Protein AF-A0A7X6P175-F1 (afdb_monomer_lite)

Radius of gyration: 19.44 Å; chains: 1; bounding box: 42×43×55 Å

Structure (mmCIF, N/CA/C/O backbone):
data_AF-A0A7X6P175-F1
#
_entry.id   AF-A0A7X6P175-F1
#
loop_
_atom_site.group_PDB
_atom_site.id
_atom_site.type_symbol
_atom_site.label_atom_id
_atom_site.label_alt_id
_atom_site.label_comp_id
_atom_site.label_asym_id
_atom_site.label_entity_id
_atom_site.label_seq_id
_atom_site.pdbx_PDB_ins_code
_atom_site.Cartn_x
_atom_site.Cartn_y
_atom_site.Cartn_z
_atom_site.occupancy
_atom_site.B_iso_or_equiv
_atom_site.auth_seq_id
_atom_site.auth_comp_id
_atom_site.auth_asym_id
_atom_site.auth_atom_id
_atom_site.pdbx_PDB_model_num
ATOM 1 N N . GLU A 1 1 ? 20.333 -18.228 -29.470 1.00 68.88 1 GLU A N 1
ATOM 2 C CA . GLU A 1 1 ? 19.917 -19.571 -28.992 1.00 68.88 1 GLU A CA 1
ATOM 3 C C . GLU A 1 1 ? 20.493 -19.926 -27.612 1.00 68.88 1 GLU A C 1
ATOM 5 O O . GLU A 1 1 ? 19.728 -20.277 -26.720 1.00 68.88 1 GLU A O 1
ATOM 10 N N . VAL A 1 2 ? 21.803 -19.744 -27.390 1.00 84.44 2 VAL A N 1
ATOM 11 C CA . VAL A 1 2 ? 22.490 -20.003 -26.101 1.00 84.44 2 VAL A CA 1
ATOM 12 C C . VAL A 1 2 ? 21.910 -19.204 -24.922 1.00 84.44 2 VAL A C 1
ATOM 14 O O . VAL A 1 2 ? 21.692 -19.757 -23.846 1.00 84.44 2 VAL A O 1
ATOM 17 N N . GLU A 1 3 ? 21.591 -17.925 -25.129 1.00 84.44 3 GLU A N 1
ATOM 18 C CA . GLU A 1 3 ? 21.025 -17.044 -24.097 1.00 84.44 3 GLU A CA 1
ATOM 19 C C . GLU A 1 3 ? 19.643 -17.510 -23.607 1.00 84.44 3 GLU A C 1
ATOM 21 O O . GLU A 1 3 ? 19.400 -17.614 -22.406 1.00 84.44 3 GLU A O 1
ATOM 26 N N . LEU A 1 4 ? 18.756 -17.910 -24.525 1.00 82.00 4 LEU A N 1
ATOM 27 C CA . LEU A 1 4 ? 17.439 -18.454 -24.176 1.00 82.00 4 LEU A CA 1
ATOM 28 C C . LEU A 1 4 ? 17.555 -19.777 -23.407 1.00 82.00 4 LEU A C 1
ATOM 30 O O . LEU A 1 4 ? 16.789 -20.023 -22.472 1.00 82.00 4 LEU A O 1
ATOM 34 N N . ALA A 1 5 ? 18.517 -20.631 -23.769 1.00 84.00 5 ALA A N 1
ATOM 35 C CA . ALA A 1 5 ? 18.789 -21.870 -23.044 1.00 84.00 5 ALA A CA 1
ATOM 36 C C . ALA A 1 5 ? 19.302 -21.596 -21.619 1.00 84.00 5 ALA A C 1
ATOM 38 O O . ALA A 1 5 ? 18.859 -22.248 -20.667 1.00 84.00 5 ALA A O 1
ATOM 39 N N . TYR A 1 6 ? 20.173 -20.595 -21.461 1.00 85.06 6 TYR A N 1
ATOM 40 C CA . TYR A 1 6 ? 20.663 -20.139 -20.163 1.00 85.06 6 TYR A CA 1
ATOM 41 C C . TYR A 1 6 ? 19.529 -19.600 -19.282 1.00 85.06 6 TYR A C 1
ATOM 43 O O . TYR A 1 6 ? 19.360 -20.069 -18.155 1.00 85.06 6 TYR A O 1
ATOM 51 N N . LEU A 1 7 ? 18.685 -18.707 -19.810 1.00 84.25 7 LEU A N 1
ATOM 52 C CA . LEU A 1 7 ? 17.541 -18.149 -19.082 1.00 84.25 7 LEU A CA 1
ATOM 53 C C . LEU A 1 7 ? 16.559 -19.242 -18.637 1.00 84.25 7 LEU A C 1
ATOM 55 O O . LEU A 1 7 ? 16.134 -19.266 -17.482 1.00 84.25 7 LEU A O 1
ATOM 59 N N . ARG A 1 8 ? 16.256 -20.214 -19.508 1.00 83.69 8 ARG A N 1
ATOM 60 C CA . ARG A 1 8 ? 15.404 -21.369 -19.166 1.00 83.69 8 ARG A CA 1
ATOM 61 C C . ARG A 1 8 ? 16.019 -22.261 -18.087 1.00 83.69 8 ARG A C 1
ATOM 63 O O . ARG A 1 8 ? 15.285 -22.830 -17.279 1.00 83.69 8 ARG A O 1
ATOM 70 N N . LYS A 1 9 ? 17.343 -22.441 -18.086 1.00 87.81 9 LYS A N 1
ATOM 71 C CA . LYS A 1 9 ? 18.055 -23.222 -17.061 1.00 87.81 9 LYS A CA 1
ATOM 72 C C . LYS A 1 9 ? 18.056 -22.489 -15.721 1.00 87.81 9 LYS A C 1
ATOM 74 O O . LYS A 1 9 ? 17.715 -23.096 -14.711 1.00 87.81 9 LYS A O 1
ATOM 79 N N . ASN A 1 10 ? 18.381 -21.197 -15.723 1.00 88.62 10 ASN A N 1
ATOM 80 C CA . ASN A 1 10 ? 18.403 -20.388 -14.509 1.00 88.62 10 ASN A CA 1
ATOM 81 C C . ASN A 1 10 ? 17.007 -20.283 -13.882 1.00 88.62 10 ASN A C 1
ATOM 83 O O . ASN A 1 10 ? 16.863 -20.492 -12.683 1.00 88.62 10 ASN A O 1
ATOM 87 N N . ARG A 1 11 ? 15.969 -20.068 -14.702 1.00 85.94 11 ARG A N 1
ATOM 88 C CA . ARG A 1 11 ? 14.575 -20.035 -14.245 1.00 85.94 11 ARG A CA 1
ATOM 89 C C . ARG A 1 11 ? 14.157 -21.343 -13.575 1.00 85.94 11 ARG A C 1
ATOM 91 O O . ARG A 1 11 ? 13.591 -21.301 -12.493 1.00 85.94 11 ARG A O 1
ATOM 98 N N . ARG A 1 12 ? 14.470 -22.493 -14.186 1.00 87.19 12 ARG A N 1
ATOM 99 C CA . ARG A 1 12 ? 14.175 -23.809 -13.592 1.00 87.19 12 ARG A CA 1
ATOM 100 C C . ARG A 1 12 ? 14.864 -24.001 -12.246 1.00 87.19 12 ARG A C 1
ATOM 102 O O . ARG A 1 12 ? 14.220 -24.465 -11.322 1.00 87.19 12 ARG A O 1
ATOM 109 N N . ARG A 1 13 ? 16.137 -23.609 -12.131 1.00 91.69 13 ARG A N 1
ATOM 110 C CA . ARG A 1 13 ? 16.862 -23.677 -10.856 1.00 91.69 13 ARG A CA 1
ATOM 111 C C . ARG A 1 13 ? 16.181 -22.828 -9.780 1.00 91.69 13 ARG A C 1
ATOM 113 O O . ARG A 1 13 ? 15.879 -23.352 -8.724 1.00 91.69 13 ARG A O 1
ATOM 120 N N . ILE A 1 14 ? 15.878 -21.564 -10.082 1.00 89.25 14 ILE A N 1
ATOM 121 C CA . ILE A 1 14 ? 15.201 -20.659 -9.138 1.00 89.25 14 ILE A CA 1
ATOM 122 C C . ILE A 1 14 ? 13.852 -21.240 -8.695 1.00 89.25 14 ILE A C 1
ATOM 124 O O . ILE A 1 14 ? 13.520 -21.173 -7.520 1.00 89.25 14 ILE A O 1
ATOM 128 N N . MET A 1 15 ? 13.089 -21.836 -9.616 1.00 87.88 15 MET A N 1
ATOM 129 C CA . MET A 1 15 ? 11.829 -22.508 -9.282 1.00 87.88 15 MET A CA 1
ATOM 130 C C . MET A 1 15 ? 12.054 -23.670 -8.310 1.00 87.88 15 MET A C 1
ATOM 132 O O . MET A 1 15 ? 11.407 -23.704 -7.271 1.00 87.88 15 MET A O 1
ATOM 136 N N . THR A 1 16 ? 13.002 -24.568 -8.601 1.00 89.88 16 THR A N 1
ATOM 137 C CA . THR A 1 16 ? 13.353 -25.672 -7.694 1.00 89.88 16 THR A CA 1
ATOM 138 C C . THR A 1 16 ? 13.763 -25.161 -6.315 1.00 89.88 16 THR A C 1
ATOM 140 O O . THR A 1 16 ? 13.300 -25.694 -5.309 1.00 89.88 16 THR A O 1
ATOM 143 N N . ASP A 1 17 ? 14.584 -24.114 -6.259 1.00 90.62 17 ASP A N 1
ATOM 144 C CA . ASP A 1 17 ? 15.052 -23.541 -4.998 1.00 90.62 17 ASP A CA 1
ATOM 145 C C . ASP A 1 17 ? 13.878 -22.951 -4.193 1.00 90.62 17 ASP A C 1
ATOM 147 O O . ASP A 1 17 ? 13.776 -23.181 -2.990 1.00 90.62 17 ASP A O 1
ATOM 151 N N . ILE A 1 18 ? 12.950 -22.241 -4.849 1.00 88.12 18 ILE A N 1
ATOM 152 C CA . ILE A 1 18 ? 11.745 -21.692 -4.207 1.00 88.12 18 ILE A CA 1
ATOM 153 C C . ILE A 1 18 ? 10.876 -22.816 -3.639 1.00 88.12 18 ILE A C 1
ATOM 155 O O . ILE A 1 18 ? 10.474 -22.737 -2.479 1.00 88.12 18 ILE A O 1
ATOM 159 N N . GLU A 1 19 ? 10.599 -23.861 -4.420 1.00 89.88 19 GLU A N 1
ATOM 160 C CA . GLU A 1 19 ? 9.771 -24.988 -3.973 1.00 89.88 19 GLU A CA 1
ATOM 161 C C . GLU A 1 19 ? 10.401 -25.707 -2.775 1.00 89.88 19 GLU A C 1
ATOM 163 O O . GLU A 1 19 ? 9.715 -26.005 -1.798 1.00 89.88 19 GLU A O 1
ATOM 168 N N . GLN A 1 20 ? 11.721 -25.915 -2.794 1.00 87.94 20 GLN A N 1
ATOM 169 C CA . GLN A 1 20 ? 12.449 -26.547 -1.691 1.00 87.94 20 GLN A CA 1
ATOM 170 C C . GLN A 1 20 ? 12.472 -25.690 -0.422 1.00 87.94 20 GLN A C 1
ATOM 172 O O . GLN A 1 20 ? 12.272 -26.216 0.672 1.00 87.94 20 GLN A O 1
ATOM 177 N N . LEU A 1 21 ? 12.710 -24.382 -0.549 1.00 87.75 21 LEU A N 1
ATOM 178 C CA . LEU A 1 21 ? 12.822 -23.479 0.600 1.00 87.75 21 LEU A CA 1
ATOM 179 C C . LEU A 1 21 ? 11.471 -23.187 1.255 1.00 87.75 21 LEU A C 1
ATOM 181 O O . LEU A 1 21 ? 11.399 -23.005 2.468 1.00 87.75 21 LEU A O 1
ATOM 185 N N . THR A 1 22 ? 10.402 -23.122 0.464 1.00 80.69 22 THR A N 1
ATOM 186 C CA . THR A 1 22 ? 9.072 -22.726 0.952 1.00 80.69 22 THR A CA 1
ATOM 187 C C . THR A 1 22 ? 8.165 -23.923 1.244 1.00 80.69 22 THR A C 1
ATOM 189 O O . THR A 1 22 ? 7.246 -23.822 2.060 1.00 80.69 22 THR A O 1
ATOM 192 N N . GLY A 1 23 ? 8.411 -25.069 0.600 1.00 83.94 23 GLY A N 1
ATOM 193 C CA . GLY A 1 23 ? 7.478 -26.197 0.572 1.00 83.94 23 GLY A CA 1
ATOM 194 C C . GLY A 1 23 ? 6.191 -25.902 -0.209 1.00 83.94 23 GLY A C 1
ATOM 195 O O . GLY A 1 23 ? 5.239 -26.674 -0.116 1.00 83.94 23 GLY A O 1
ATOM 196 N N . ALA A 1 24 ? 6.140 -24.781 -0.934 1.00 87.12 24 ALA A N 1
ATOM 197 C CA . ALA A 1 24 ? 5.045 -24.411 -1.818 1.00 87.12 24 ALA A CA 1
ATOM 198 C C . ALA A 1 24 ? 5.316 -24.897 -3.250 1.00 87.12 24 ALA A C 1
ATOM 200 O O . ALA A 1 24 ? 6.441 -25.244 -3.602 1.00 87.12 24 ALA A O 1
ATOM 201 N N . THR A 1 25 ? 4.282 -24.929 -4.085 1.00 86.12 25 THR A N 1
ATOM 202 C CA . THR A 1 25 ? 4.371 -25.345 -5.489 1.00 86.12 25 THR A CA 1
ATOM 203 C C . THR A 1 25 ? 4.332 -24.129 -6.400 1.00 86.12 25 THR A C 1
ATOM 205 O O . THR A 1 25 ? 3.461 -23.269 -6.255 1.00 86.12 25 THR A O 1
ATOM 208 N N . VAL A 1 26 ? 5.242 -24.053 -7.369 1.00 88.06 26 VAL A N 1
ATOM 209 C CA . VAL A 1 26 ? 5.256 -22.959 -8.341 1.00 88.06 26 VAL A CA 1
ATOM 210 C C . VAL A 1 26 ? 4.437 -23.359 -9.566 1.00 88.06 26 VAL A C 1
ATOM 212 O O . VAL A 1 26 ? 4.814 -24.243 -10.331 1.00 88.06 26 VAL A O 1
ATOM 215 N N . GLN A 1 27 ? 3.318 -22.676 -9.790 1.00 86.00 27 GLN A N 1
ATOM 216 C CA . GLN A 1 27 ? 2.511 -22.827 -10.996 1.00 86.00 27 GLN A CA 1
ATOM 217 C C . GLN A 1 27 ? 2.913 -21.797 -12.050 1.00 86.00 27 GLN A C 1
ATOM 219 O O . GLN A 1 27 ? 3.130 -20.617 -11.760 1.00 86.00 27 GLN A O 1
ATOM 224 N N . TYR A 1 28 ? 3.019 -22.260 -13.294 1.00 80.06 28 TYR A N 1
ATOM 225 C CA . TYR A 1 28 ? 3.378 -21.431 -14.436 1.00 80.06 28 TYR A CA 1
ATOM 226 C C . TYR A 1 28 ? 2.173 -21.216 -15.343 1.00 80.06 28 TYR A C 1
ATOM 228 O O . TYR A 1 28 ? 1.572 -22.171 -15.832 1.00 80.06 28 TYR A O 1
ATOM 236 N N . HIS A 1 29 ? 1.895 -19.951 -15.625 1.00 75.62 29 HIS A N 1
ATOM 237 C CA . HIS A 1 29 ? 0.959 -19.516 -16.647 1.00 75.62 29 HIS A CA 1
ATOM 238 C C . HIS A 1 29 ? 1.713 -18.735 -17.727 1.00 75.62 29 HIS A C 1
ATOM 240 O O . HIS A 1 29 ? 2.816 -18.229 -17.507 1.00 75.62 29 HIS A O 1
ATOM 246 N N . SER A 1 30 ? 1.115 -18.618 -18.915 1.00 66.88 30 SER A N 1
ATOM 247 C CA . SER A 1 30 ? 1.679 -17.832 -20.023 1.00 66.88 30 SER A CA 1
ATOM 248 C C . SER A 1 30 ? 1.906 -16.360 -19.661 1.00 66.88 30 SER A C 1
ATOM 250 O O . SER A 1 30 ? 2.759 -15.717 -20.264 1.00 66.88 30 SER A O 1
ATOM 252 N N . GLU A 1 31 ? 1.185 -15.851 -18.660 1.00 68.00 31 GLU A N 1
ATOM 253 C CA . GLU A 1 31 ? 1.202 -14.445 -18.242 1.00 68.00 31 GLU A CA 1
ATOM 254 C C . GLU A 1 31 ? 1.839 -14.223 -16.862 1.00 68.00 31 GLU A C 1
ATOM 256 O O . GLU A 1 31 ? 2.195 -13.096 -16.522 1.00 68.00 31 GLU A O 1
ATOM 261 N N . ALA A 1 32 ? 2.002 -15.275 -16.050 1.00 72.06 32 ALA A N 1
ATOM 262 C CA . ALA A 1 32 ? 2.412 -15.128 -14.657 1.00 72.06 32 ALA A CA 1
ATOM 263 C C . ALA A 1 32 ? 3.016 -16.405 -14.057 1.00 72.06 32 ALA A C 1
ATOM 265 O O . ALA A 1 32 ? 2.838 -17.514 -14.558 1.00 72.06 32 ALA A O 1
ATOM 266 N N . MET A 1 33 ? 3.703 -16.238 -12.929 1.00 79.69 33 MET A N 1
ATOM 267 C CA . MET A 1 33 ? 4.056 -17.321 -12.014 1.00 79.69 33 MET A CA 1
ATOM 268 C C . MET A 1 33 ? 3.287 -17.129 -10.714 1.00 79.69 33 MET A C 1
ATOM 270 O O . MET A 1 33 ? 3.230 -16.015 -10.194 1.00 79.69 33 MET A O 1
ATOM 274 N N . VAL A 1 34 ? 2.716 -18.210 -10.198 1.00 83.12 34 VAL A N 1
ATOM 275 C CA . VAL A 1 34 ? 1.950 -18.217 -8.952 1.00 83.12 34 VAL A CA 1
ATOM 276 C C . VAL A 1 34 ? 2.609 -19.192 -7.993 1.00 83.12 34 VAL A C 1
ATOM 278 O O . VAL A 1 34 ? 2.918 -20.320 -8.368 1.00 83.12 34 VAL A O 1
ATOM 281 N N . LEU A 1 35 ? 2.834 -18.758 -6.757 1.00 82.75 35 LEU A N 1
ATOM 282 C CA . LEU A 1 35 ? 3.267 -19.644 -5.686 1.00 82.75 35 LEU A CA 1
ATOM 283 C C . LEU A 1 35 ? 2.025 -20.126 -4.935 1.00 82.75 35 LEU A C 1
ATOM 285 O O . LEU A 1 35 ? 1.313 -19.321 -4.340 1.00 82.75 35 LEU A O 1
ATOM 289 N N . VAL A 1 36 ? 1.754 -21.427 -4.986 1.00 80.44 36 VAL A N 1
ATOM 290 C CA . VAL A 1 36 ? 0.609 -22.057 -4.326 1.00 80.44 36 VAL A CA 1
ATOM 291 C C . VAL A 1 36 ? 1.101 -22.780 -3.087 1.00 80.44 36 VAL A C 1
ATOM 293 O O . VAL A 1 36 ? 1.908 -23.702 -3.171 1.00 80.44 36 VAL A O 1
ATOM 296 N N . THR A 1 37 ? 0.605 -22.369 -1.928 1.00 77.56 37 THR A N 1
ATOM 297 C CA . THR A 1 37 ? 0.975 -22.942 -0.636 1.00 77.56 37 THR A CA 1
ATOM 298 C C . THR A 1 37 ? -0.260 -23.484 0.077 1.00 77.56 37 THR A C 1
ATOM 300 O O . THR A 1 37 ? -1.318 -22.864 0.044 1.00 77.56 37 THR A O 1
ATOM 303 N N . GLY A 1 38 ? -0.135 -24.650 0.717 1.00 68.62 38 GLY A N 1
ATOM 304 C CA . GLY A 1 38 ? -1.184 -25.224 1.574 1.00 68.62 38 GLY A CA 1
ATOM 305 C C . GLY A 1 38 ? -1.143 -24.723 3.023 1.00 68.62 38 GLY A C 1
ATOM 306 O O . GLY A 1 38 ? -1.933 -25.168 3.848 1.00 68.62 38 GLY A O 1
ATOM 307 N N . LYS A 1 39 ? -0.188 -23.845 3.343 1.00 63.84 39 LYS A N 1
ATOM 308 C CA . LYS A 1 39 ? 0.022 -23.231 4.658 1.00 63.84 39 LYS A CA 1
ATOM 309 C C . LYS A 1 39 ? 0.417 -21.768 4.490 1.00 63.84 39 LYS A C 1
ATOM 311 O O . LYS A 1 39 ? 1.009 -21.406 3.473 1.00 63.84 39 LYS A O 1
ATOM 316 N N . ASP A 1 40 ? 0.182 -20.956 5.504 1.00 63.22 40 ASP A N 1
ATOM 317 C CA . ASP A 1 40 ? 0.657 -19.577 5.523 1.00 63.22 40 ASP A CA 1
ATOM 318 C C . ASP A 1 40 ? 2.200 -19.552 5.492 1.00 63.22 40 ASP A C 1
ATOM 320 O O . ASP A 1 40 ? 2.874 -20.065 6.387 1.00 63.22 40 ASP A O 1
ATOM 324 N N . LEU A 1 41 ? 2.775 -19.026 4.401 1.00 64.06 41 LEU A N 1
ATOM 325 C CA . LEU A 1 41 ? 4.233 -18.865 4.248 1.00 64.06 41 LEU A CA 1
ATOM 326 C C . LEU A 1 41 ? 4.756 -17.694 5.085 1.00 64.06 41 LEU A C 1
ATOM 328 O O . LEU A 1 41 ? 5.894 -17.710 5.549 1.00 64.06 41 LEU A O 1
ATOM 332 N N . THR A 1 42 ? 3.903 -16.694 5.279 1.00 62.31 42 THR A N 1
ATOM 333 C CA . THR A 1 42 ? 4.052 -15.589 6.219 1.00 62.31 42 THR A CA 1
ATOM 334 C C . THR A 1 42 ? 2.985 -15.775 7.284 1.00 62.31 42 THR A C 1
ATOM 336 O O . THR A 1 42 ? 1.836 -15.989 6.929 1.00 62.31 42 THR A O 1
ATOM 339 N N . GLY A 1 43 ? 3.303 -15.652 8.576 1.00 61.62 43 GLY A N 1
ATOM 340 C CA . GLY A 1 43 ? 2.288 -15.708 9.648 1.00 61.62 43 GLY A CA 1
ATOM 341 C C . GLY A 1 43 ? 1.264 -14.559 9.622 1.00 61.62 43 GLY A C 1
ATOM 342 O O . GLY A 1 43 ? 0.534 -14.364 10.584 1.00 61.62 43 GLY A O 1
ATOM 343 N N . GLU A 1 44 ? 1.241 -13.776 8.545 1.00 66.50 44 GLU A N 1
ATOM 344 C CA . GLU A 1 44 ? 0.377 -12.630 8.324 1.00 66.50 44 GLU A CA 1
ATOM 345 C C . GLU A 1 44 ? -0.217 -12.715 6.914 1.00 66.50 44 GLU A C 1
ATOM 347 O O . GLU A 1 44 ? 0.515 -12.909 5.937 1.00 66.50 44 GLU A O 1
ATOM 352 N N . GLN A 1 45 ? -1.536 -12.543 6.815 1.00 68.75 45 GLN A N 1
ATOM 353 C CA . GLN A 1 45 ? -2.266 -12.444 5.551 1.00 68.75 45 GLN A CA 1
ATOM 354 C C . GLN A 1 45 ? -2.451 -10.973 5.162 1.00 68.75 45 GLN A C 1
ATOM 356 O O . GLN A 1 45 ? -2.624 -10.111 6.024 1.00 68.75 45 GLN A O 1
ATOM 361 N N . PHE A 1 46 ? -2.440 -10.680 3.861 1.00 66.69 46 PHE A N 1
ATOM 362 C CA . PHE A 1 46 ? -2.801 -9.364 3.337 1.00 66.69 46 PHE A CA 1
ATOM 363 C C . PHE A 1 46 ? -3.761 -9.504 2.152 1.00 66.69 46 PHE A C 1
ATOM 365 O O . PHE A 1 46 ? -3.447 -10.242 1.215 1.00 66.69 46 PHE A O 1
ATOM 372 N N . PRO A 1 47 ? -4.890 -8.779 2.147 1.00 69.56 47 PRO A N 1
ATOM 373 C CA . PRO A 1 47 ? -5.349 -7.863 3.194 1.00 69.56 47 PRO A CA 1
ATOM 374 C C . PRO A 1 47 ? -5.836 -8.609 4.449 1.00 69.56 47 PRO A C 1
ATOM 376 O O . PRO A 1 47 ? -6.585 -9.576 4.353 1.00 69.56 47 PRO A O 1
ATOM 379 N N . ALA A 1 48 ? -5.406 -8.158 5.628 1.00 69.56 48 ALA A N 1
ATOM 380 C CA . ALA A 1 48 ? -5.948 -8.626 6.904 1.00 69.56 48 ALA A CA 1
ATOM 381 C C . ALA A 1 48 ? -7.254 -7.883 7.245 1.00 69.56 48 ALA A C 1
ATOM 383 O O . ALA A 1 48 ? -7.542 -6.822 6.689 1.00 69.56 48 ALA A O 1
ATOM 384 N N . GLY A 1 49 ? -8.030 -8.414 8.193 1.00 72.12 49 GLY A N 1
ATOM 385 C CA . GLY A 1 49 ? -9.114 -7.659 8.827 1.00 72.12 49 GLY A CA 1
ATOM 386 C C . GLY A 1 49 ? -8.592 -6.499 9.689 1.00 72.12 49 GLY A C 1
ATOM 387 O O . GLY A 1 49 ? -7.419 -6.461 10.061 1.00 72.12 49 GLY A O 1
ATOM 388 N N . GLY A 1 50 ? -9.474 -5.554 10.027 1.00 77.00 50 GLY A N 1
ATOM 389 C CA . GLY A 1 50 ? -9.190 -4.472 10.976 1.00 77.00 50 GLY A CA 1
ATOM 390 C C . GLY A 1 50 ? -8.929 -3.097 10.350 1.00 77.00 50 GLY A C 1
ATOM 391 O O . GLY A 1 50 ? -8.702 -2.943 9.148 1.00 77.00 50 GLY A O 1
ATOM 392 N N . SER A 1 51 ? -8.967 -2.069 11.199 1.00 82.00 51 SER A N 1
ATOM 393 C CA . SER A 1 51 ? -8.945 -0.657 10.792 1.00 82.00 51 SER A CA 1
ATOM 394 C C . SER A 1 51 ? -7.649 -0.234 10.095 1.00 82.00 51 SER A C 1
ATOM 396 O O . SER A 1 51 ? -7.705 0.517 9.125 1.00 82.00 51 SER A O 1
ATOM 398 N N . VAL A 1 52 ? -6.491 -0.745 10.529 1.00 87.12 52 VAL A N 1
ATOM 399 C CA . VAL A 1 52 ? -5.185 -0.430 9.918 1.00 87.12 52 VAL A CA 1
ATOM 400 C C . VAL A 1 52 ? -5.081 -0.991 8.502 1.00 87.12 52 VAL A C 1
ATOM 402 O O . VAL A 1 52 ? -4.664 -0.279 7.592 1.00 87.12 52 VAL A O 1
ATOM 405 N N . ALA A 1 53 ? -5.485 -2.248 8.300 1.00 85.88 53 ALA A N 1
ATOM 406 C CA . ALA A 1 53 ? -5.450 -2.883 6.987 1.00 85.88 53 ALA A CA 1
ATOM 407 C C . ALA A 1 53 ? -6.395 -2.179 6.012 1.00 85.88 53 ALA A C 1
ATOM 409 O O . ALA A 1 53 ? -6.000 -1.845 4.900 1.00 85.88 53 ALA A O 1
ATOM 410 N N . GLN A 1 54 ? -7.608 -1.850 6.450 1.00 82.94 54 GLN A N 1
ATOM 411 C CA . GLN A 1 54 ? -8.553 -1.107 5.623 1.00 82.94 54 GLN A CA 1
ATOM 412 C C . GLN A 1 54 ? -8.080 0.316 5.311 1.00 82.94 54 GLN A C 1
ATOM 414 O O . GLN A 1 54 ? -8.170 0.749 4.165 1.00 82.94 54 GLN A O 1
ATOM 419 N N . ALA A 1 55 ? -7.528 1.039 6.290 1.00 88.44 55 ALA A N 1
ATOM 420 C CA . ALA A 1 55 ? -6.951 2.361 6.056 1.00 88.44 55 ALA A CA 1
ATOM 421 C C . ALA A 1 55 ? -5.779 2.302 5.065 1.00 88.44 55 ALA A C 1
ATOM 423 O O . ALA A 1 55 ? -5.675 3.158 4.188 1.00 88.44 55 ALA A O 1
ATOM 424 N N . ALA A 1 56 ? -4.941 1.264 5.154 1.00 91.31 56 ALA A N 1
ATOM 425 C CA . ALA A 1 56 ? -3.875 1.003 4.194 1.00 91.31 56 ALA A CA 1
ATOM 426 C C . ALA A 1 56 ? -4.412 0.754 2.776 1.00 91.31 56 ALA A C 1
ATOM 428 O O . ALA A 1 56 ? -3.847 1.281 1.820 1.00 91.31 56 ALA A O 1
ATOM 429 N N . LEU A 1 57 ? -5.512 0.008 2.630 1.00 90.38 57 LEU A N 1
ATOM 430 C CA . LEU A 1 57 ? -6.163 -0.210 1.335 1.00 90.38 57 LEU A CA 1
ATOM 431 C C . LEU A 1 57 ? -6.744 1.080 0.751 1.00 90.38 57 LEU A C 1
ATOM 433 O O . LEU A 1 57 ? -6.516 1.372 -0.419 1.00 90.38 57 LEU A O 1
ATOM 437 N N . LEU A 1 58 ? -7.458 1.866 1.561 1.00 91.00 58 LEU A N 1
ATOM 438 C CA . LEU A 1 58 ? -8.069 3.126 1.128 1.00 91.00 58 LEU A CA 1
ATOM 439 C C . LEU A 1 58 ? -7.011 4.153 0.713 1.00 91.00 58 LEU A C 1
ATOM 441 O O . LEU A 1 58 ? -7.112 4.758 -0.354 1.00 91.00 58 LEU A O 1
ATOM 445 N N . TRP A 1 59 ? -5.969 4.321 1.530 1.00 93.44 59 TRP A N 1
ATOM 446 C CA . TRP A 1 59 ? -4.873 5.233 1.218 1.00 93.44 59 TRP A CA 1
ATOM 447 C C . TRP A 1 59 ? -4.057 4.751 0.020 1.00 93.44 59 TRP A C 1
ATOM 449 O O . TRP A 1 59 ? -3.751 5.534 -0.879 1.00 93.44 59 TRP A O 1
ATOM 459 N N . GLY A 1 60 ? -3.764 3.450 -0.035 1.00 91.88 60 GLY A N 1
ATOM 460 C CA . GLY A 1 60 ? -3.086 2.828 -1.162 1.00 91.88 60 GLY A CA 1
ATOM 461 C C . GLY A 1 60 ? -3.836 3.033 -2.475 1.00 91.88 60 GLY A C 1
ATOM 462 O O . GLY A 1 60 ? -3.234 3.474 -3.448 1.00 91.88 60 GLY A O 1
ATOM 463 N N . ALA A 1 61 ? -5.148 2.793 -2.492 1.00 90.56 61 ALA A N 1
ATOM 464 C CA . ALA A 1 61 ? -5.993 3.012 -3.662 1.00 90.56 61 ALA A CA 1
ATOM 465 C C . ALA A 1 61 ? -5.977 4.476 -4.125 1.00 90.56 61 ALA A C 1
ATOM 467 O O . ALA A 1 61 ? -5.746 4.726 -5.306 1.00 90.56 61 ALA A O 1
ATOM 468 N N . SER A 1 62 ? -6.107 5.427 -3.194 1.00 91.31 62 SER A N 1
ATOM 469 C CA . SER A 1 62 ? -6.039 6.865 -3.493 1.00 91.31 62 SER A CA 1
ATOM 470 C C . SER A 1 62 ? -4.698 7.263 -4.135 1.00 91.31 62 SER A C 1
ATOM 472 O O . SER A 1 62 ? -4.663 7.994 -5.125 1.00 91.31 62 SER A O 1
ATOM 474 N N . MET A 1 63 ? -3.579 6.699 -3.662 1.00 91.69 63 MET A N 1
ATOM 475 C CA . MET A 1 63 ? -2.267 6.912 -4.288 1.00 91.69 63 MET A CA 1
ATOM 476 C C . MET A 1 63 ? -2.159 6.301 -5.695 1.00 91.69 63 MET A C 1
ATOM 478 O O . MET A 1 63 ? -1.518 6.892 -6.566 1.00 91.69 63 MET A O 1
ATOM 482 N N . VAL A 1 64 ? -2.768 5.134 -5.949 1.00 89.94 64 VAL A N 1
ATOM 483 C CA . VAL A 1 64 ? -2.804 4.545 -7.304 1.00 89.94 64 VAL A CA 1
ATOM 484 C C . VAL A 1 64 ? -3.664 5.405 -8.238 1.00 89.94 64 VAL A C 1
ATOM 486 O O . VAL A 1 64 ? -3.275 5.624 -9.384 1.00 89.94 64 VAL A O 1
ATOM 489 N N . ASP A 1 65 ? -4.785 5.947 -7.761 1.00 88.44 65 ASP A N 1
ATOM 490 C CA . ASP A 1 65 ? -5.639 6.855 -8.540 1.00 88.44 65 ASP A CA 1
ATOM 491 C C . ASP A 1 65 ? -4.903 8.148 -8.909 1.00 88.44 65 ASP A C 1
ATOM 493 O O . ASP A 1 65 ? -4.973 8.606 -10.051 1.00 88.44 65 ASP A O 1
ATOM 497 N N . GLU A 1 66 ? -4.140 8.710 -7.971 1.00 85.56 66 GLU A N 1
ATOM 498 C CA . GLU A 1 66 ? -3.304 9.882 -8.224 1.00 85.56 66 GLU A CA 1
ATOM 499 C C . GLU A 1 66 ? -2.178 9.590 -9.223 1.00 85.56 66 GLU A C 1
ATOM 501 O O . GLU A 1 66 ? -1.912 10.382 -10.134 1.00 85.56 66 GLU A O 1
ATOM 506 N N . ARG A 1 67 ? -1.565 8.405 -9.125 1.00 84.69 67 ARG A N 1
ATOM 507 C CA . ARG A 1 67 ? -0.613 7.923 -10.127 1.00 84.69 67 ARG A CA 1
ATOM 508 C C . ARG A 1 67 ? -1.267 7.814 -11.497 1.00 84.69 67 ARG A C 1
ATOM 510 O O . ARG A 1 67 ? -0.660 8.257 -12.462 1.00 84.69 67 ARG A O 1
ATOM 517 N N . ASP A 1 68 ? -2.456 7.231 -11.615 1.00 83.75 68 ASP A N 1
ATOM 518 C CA . ASP A 1 68 ? -3.136 7.055 -12.907 1.00 83.75 68 ASP A CA 1
ATOM 519 C C . ASP A 1 68 ? -3.523 8.407 -13.529 1.00 83.75 68 ASP A C 1
ATOM 521 O O . ASP A 1 68 ? -3.352 8.617 -14.736 1.00 83.75 68 ASP A O 1
ATOM 525 N N . ARG A 1 69 ? -3.931 9.371 -12.695 1.00 81.62 69 ARG A N 1
ATOM 526 C CA . ARG A 1 69 ? -4.157 10.766 -13.097 1.00 81.62 69 ARG A CA 1
ATOM 527 C C . ARG A 1 69 ? -2.874 11.415 -13.628 1.00 81.62 69 ARG A C 1
ATOM 529 O O . ARG A 1 69 ? -2.890 12.023 -14.698 1.00 81.62 69 ARG A O 1
ATOM 536 N N . SER A 1 70 ? 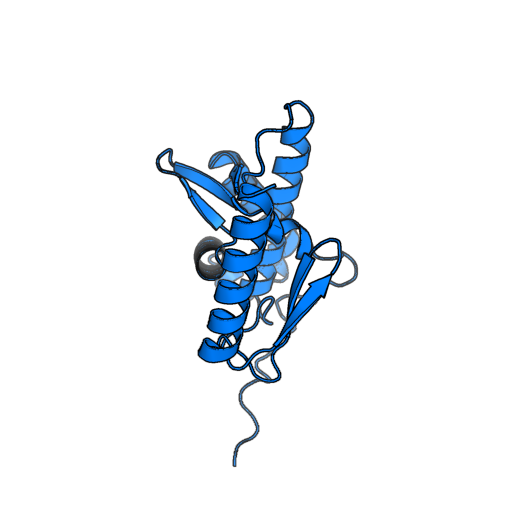-1.755 11.224 -12.932 1.00 75.31 70 SER A N 1
ATOM 537 C CA . SER A 1 70 ? -0.439 11.765 -13.304 1.00 75.31 70 SER A CA 1
ATOM 538 C C . SER A 1 70 ? 0.233 11.032 -14.479 1.00 75.31 70 SER A C 1
ATOM 540 O O . SER A 1 70 ? 1.010 11.624 -15.231 1.00 75.31 70 SER A O 1
ATOM 542 N N . ALA A 1 71 ? -0.060 9.743 -14.670 1.00 69.44 71 ALA A N 1
ATOM 543 C CA . ALA A 1 71 ? 0.544 8.879 -15.684 1.00 69.44 71 ALA A CA 1
ATOM 544 C C . ALA A 1 71 ? -0.015 9.107 -17.095 1.00 69.44 71 ALA A C 1
ATOM 546 O O . ALA A 1 71 ? 0.587 8.637 -18.062 1.00 69.44 71 ALA A O 1
ATOM 547 N N . SER A 1 72 ? -1.095 9.884 -17.240 1.00 57.88 72 SER A N 1
ATOM 548 C CA . SER A 1 72 ? -1.746 10.210 -18.521 1.00 57.88 72 SER A CA 1
ATOM 549 C C . SER A 1 72 ? -0.848 10.932 -19.551 1.00 57.88 72 SER A C 1
ATOM 551 O O . SER A 1 72 ? -1.324 11.308 -20.617 1.00 57.88 72 SER A O 1
ATOM 553 N N . SER A 1 73 ? 0.452 11.121 -19.284 1.00 52.16 73 SER A N 1
ATOM 554 C CA . SER A 1 73 ? 1.370 11.850 -20.166 1.00 52.16 73 SER A CA 1
ATOM 555 C C . SER A 1 73 ? 2.793 11.273 -20.298 1.00 52.16 73 SER A C 1
ATOM 557 O O . SER A 1 73 ? 3.659 11.976 -20.828 1.00 52.16 73 SER A O 1
ATOM 559 N N . ARG A 1 74 ? 3.112 10.044 -19.855 1.00 47.53 74 ARG A N 1
ATOM 560 C CA . ARG A 1 74 ? 4.504 9.546 -19.949 1.00 47.53 74 ARG A CA 1
ATOM 561 C C . ARG A 1 74 ? 4.672 8.166 -20.585 1.00 47.53 74 ARG A C 1
ATOM 563 O O . ARG A 1 74 ? 3.924 7.230 -20.336 1.00 47.53 74 ARG A O 1
ATOM 570 N N . VAL A 1 75 ? 5.696 8.129 -21.437 1.00 51.81 75 VAL A N 1
ATOM 571 C CA . VAL A 1 75 ? 6.253 7.004 -22.193 1.00 51.81 75 VAL A CA 1
ATOM 572 C C . VAL A 1 75 ? 6.504 5.805 -21.277 1.00 51.81 75 VAL A C 1
ATOM 574 O O . VAL A 1 75 ? 6.907 5.974 -20.130 1.00 51.81 75 VAL A O 1
ATOM 577 N N . ILE A 1 76 ? 6.264 4.604 -21.808 1.00 50.03 76 ILE A N 1
ATOM 578 C CA . ILE A 1 76 ? 6.535 3.317 -21.162 1.00 50.03 76 ILE A CA 1
ATOM 579 C C . ILE A 1 76 ? 8.040 3.233 -20.867 1.00 50.03 76 ILE A C 1
ATOM 581 O O . ILE A 1 76 ? 8.834 2.919 -21.753 1.00 50.03 76 ILE A O 1
ATOM 585 N N . ASP A 1 77 ? 8.426 3.550 -19.633 1.00 47.16 77 ASP A N 1
ATOM 586 C CA . ASP A 1 77 ? 9.738 3.203 -19.086 1.00 47.16 77 ASP A CA 1
ATOM 587 C C . ASP A 1 77 ? 9.882 1.663 -19.044 1.00 47.16 77 ASP A C 1
ATOM 589 O O . ASP A 1 77 ? 8.868 0.949 -19.090 1.00 47.16 77 ASP A O 1
ATOM 593 N N . PRO A 1 78 ? 11.110 1.103 -18.958 1.00 51.59 78 PRO A N 1
ATOM 594 C CA . PRO A 1 78 ? 11.302 -0.326 -18.684 1.00 51.59 78 PRO A CA 1
ATOM 595 C C . PRO A 1 78 ? 10.455 -0.753 -17.473 1.00 51.59 78 PRO A C 1
ATOM 597 O O . PRO A 1 78 ? 10.055 0.116 -16.702 1.00 51.59 78 PRO A O 1
ATOM 600 N N . PRO A 1 79 ? 10.174 -2.057 -17.266 1.00 65.12 79 PRO A N 1
ATOM 601 C CA . PRO A 1 79 ? 9.232 -2.525 -16.248 1.00 65.12 79 PRO A CA 1
ATOM 602 C C . PRO A 1 79 ? 9.784 -2.297 -14.831 1.00 65.12 79 PRO A C 1
ATOM 604 O O . PRO A 1 79 ? 10.180 -3.232 -14.142 1.00 65.12 79 PRO A O 1
ATOM 607 N N . ASN A 1 80 ? 9.843 -1.041 -14.401 1.00 72.12 80 ASN A N 1
ATOM 608 C CA . ASN A 1 80 ? 10.040 -0.629 -13.036 1.00 72.12 80 ASN A CA 1
ATOM 609 C C . ASN A 1 80 ? 8.653 -0.661 -12.395 1.00 72.12 80 ASN A C 1
ATOM 611 O O . ASN A 1 80 ? 7.805 0.170 -12.725 1.00 72.12 80 ASN A O 1
ATOM 615 N N . PRO A 1 81 ? 8.385 -1.629 -11.509 1.00 83.62 81 PRO A N 1
ATOM 616 C CA . PRO A 1 81 ? 7.087 -1.735 -10.874 1.00 83.62 81 PRO A CA 1
ATOM 617 C C . PRO A 1 81 ? 6.908 -0.694 -9.759 1.00 83.62 81 PRO A C 1
ATOM 619 O O . PRO A 1 81 ? 5.885 -0.733 -9.088 1.00 83.62 81 PRO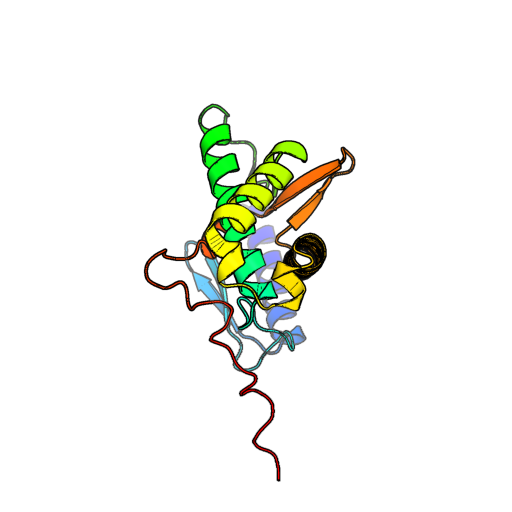 A O 1
ATOM 622 N N . TRP A 1 82 ? 7.876 0.200 -9.530 1.00 87.50 82 TRP A N 1
ATOM 623 C CA . TRP A 1 82 ? 7.802 1.271 -8.539 1.00 87.50 82 TRP A CA 1
ATOM 624 C C . TRP A 1 82 ? 7.506 2.615 -9.198 1.00 87.50 82 TRP A C 1
ATOM 626 O O . TRP A 1 82 ? 8.198 3.019 -10.132 1.00 87.50 82 TRP A O 1
ATOM 636 N N . PHE A 1 83 ? 6.516 3.325 -8.663 1.00 87.25 83 PHE A N 1
ATOM 637 C CA . PHE A 1 83 ? 6.108 4.651 -9.120 1.00 87.25 83 PHE A CA 1
ATOM 638 C C . PHE A 1 83 ? 6.287 5.679 -8.010 1.00 87.25 83 PHE A C 1
ATOM 640 O O . PHE A 1 83 ? 5.902 5.419 -6.871 1.00 87.25 83 PHE A O 1
ATOM 647 N N . ASP A 1 84 ? 6.828 6.846 -8.354 1.00 89.19 84 ASP A N 1
ATOM 648 C CA . ASP A 1 84 ? 6.922 7.975 -7.432 1.00 89.19 84 ASP A CA 1
ATOM 649 C C . ASP A 1 84 ? 5.568 8.689 -7.312 1.00 89.19 84 ASP A C 1
ATOM 651 O O . ASP A 1 84 ? 4.960 9.092 -8.304 1.00 89.19 84 ASP A O 1
ATOM 655 N N . VAL A 1 85 ? 5.138 8.893 -6.073 1.00 89.50 85 VAL A N 1
ATOM 656 C CA . VAL A 1 85 ? 4.043 9.765 -5.657 1.00 89.50 85 VAL A CA 1
ATOM 657 C C . VAL A 1 85 ? 4.662 10.877 -4.818 1.00 89.50 85 VAL A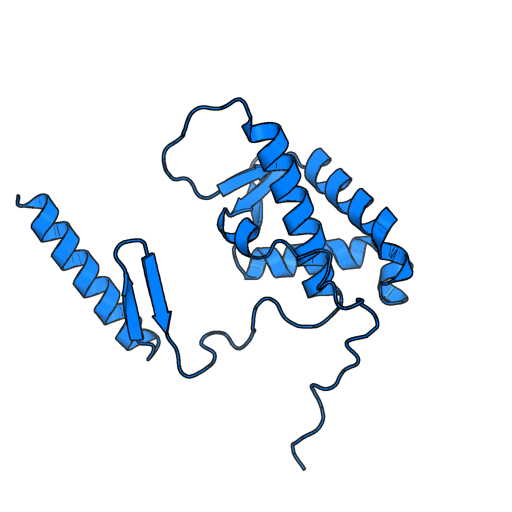 C 1
ATOM 659 O O . VAL A 1 85 ? 5.385 10.626 -3.847 1.00 89.50 85 VAL A O 1
ATOM 662 N N . ALA A 1 86 ? 4.415 12.130 -5.201 1.00 90.25 86 ALA A N 1
ATOM 663 C CA . ALA A 1 86 ? 4.922 13.274 -4.453 1.00 90.25 86 ALA A CA 1
ATOM 664 C C . ALA A 1 86 ? 4.439 13.208 -2.994 1.00 90.25 86 ALA A C 1
ATOM 666 O O . ALA A 1 86 ? 3.282 12.884 -2.740 1.00 90.25 86 ALA A O 1
ATOM 667 N N . ALA A 1 87 ? 5.303 13.546 -2.033 1.00 89.00 87 ALA A N 1
ATOM 668 C CA . ALA A 1 87 ? 4.959 13.474 -0.609 1.00 89.00 87 ALA A CA 1
ATOM 669 C C . ALA A 1 87 ? 3.706 14.296 -0.257 1.00 89.00 87 ALA A C 1
ATOM 671 O O . ALA A 1 87 ? 2.890 13.858 0.548 1.00 89.00 87 ALA A O 1
ATOM 672 N N . VAL A 1 88 ? 3.536 15.452 -0.909 1.00 90.38 88 VAL A N 1
ATOM 673 C CA . VAL A 1 88 ? 2.339 16.298 -0.783 1.00 90.38 88 VAL A CA 1
ATOM 674 C C . VAL A 1 88 ? 1.101 15.555 -1.277 1.00 90.38 88 VAL A C 1
ATOM 676 O O . VAL A 1 88 ? 0.146 15.416 -0.530 1.00 90.38 88 VAL A O 1
ATOM 679 N N . ALA A 1 89 ? 1.157 14.967 -2.472 1.00 90.94 89 ALA A N 1
ATOM 680 C CA . ALA A 1 89 ? 0.043 14.207 -3.030 1.00 90.94 89 ALA A CA 1
ATOM 681 C C . ALA A 1 89 ? -0.322 12.979 -2.175 1.00 90.94 89 ALA A C 1
ATOM 683 O O . ALA A 1 89 ? -1.495 12.667 -2.003 1.00 90.94 89 ALA A O 1
ATOM 684 N N . ALA A 1 90 ? 0.666 12.302 -1.581 1.00 91.19 90 ALA A N 1
ATOM 685 C CA . ALA A 1 90 ? 0.417 11.207 -0.645 1.00 91.19 90 ALA A CA 1
ATOM 686 C C . ALA A 1 90 ? -0.258 11.688 0.658 1.00 9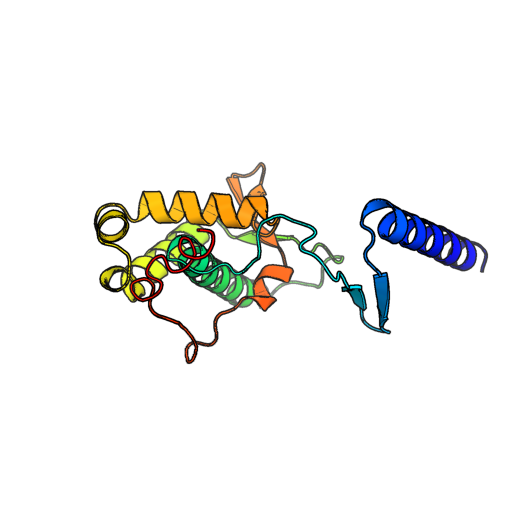1.19 90 ALA A C 1
ATOM 688 O O . ALA A 1 90 ? -1.089 10.969 1.216 1.00 91.19 90 ALA A O 1
ATOM 689 N N . ALA A 1 91 ? 0.083 12.887 1.141 1.00 91.69 91 ALA A N 1
ATOM 690 C CA . ALA A 1 91 ? -0.544 13.504 2.311 1.00 91.69 91 ALA A CA 1
ATOM 691 C C . ALA A 1 91 ? -1.969 14.008 2.017 1.00 91.69 91 ALA A C 1
ATOM 693 O O . ALA A 1 91 ? -2.863 13.826 2.845 1.00 91.69 91 ALA A O 1
ATOM 694 N N . ASP A 1 92 ? -2.199 14.569 0.831 1.00 93.19 92 ASP A N 1
ATOM 695 C CA . ASP A 1 92 ? -3.527 14.975 0.363 1.00 93.19 92 ASP A CA 1
ATOM 696 C C . ASP A 1 92 ? -4.431 13.743 0.207 1.00 93.19 92 ASP A C 1
ATOM 698 O O . ASP A 1 92 ? -5.520 13.693 0.775 1.00 93.19 92 ASP A O 1
ATOM 702 N N . ALA A 1 93 ? -3.920 12.680 -0.424 1.00 91.88 93 ALA A N 1
ATOM 703 C CA . ALA A 1 93 ? -4.604 11.394 -0.544 1.00 91.88 93 ALA A CA 1
ATOM 704 C C . ALA A 1 93 ? -4.989 10.793 0.818 1.00 91.88 93 ALA A C 1
ATOM 706 O O . ALA A 1 93 ? -6.038 10.161 0.945 1.00 91.88 93 ALA A O 1
ATOM 707 N N . TRP A 1 94 ? -4.149 10.969 1.844 1.00 94.00 94 TRP A N 1
ATOM 708 C CA . TRP A 1 94 ? -4.484 10.572 3.211 1.00 94.00 94 TRP A CA 1
ATOM 709 C C . TRP A 1 94 ? -5.580 11.456 3.816 1.00 94.00 94 TRP A C 1
ATOM 711 O O . TRP A 1 94 ? -6.508 10.944 4.444 1.00 94.00 94 TRP A O 1
ATOM 721 N N . SER A 1 95 ? -5.489 12.771 3.617 1.00 93.25 95 SER A N 1
ATOM 722 C CA . SER A 1 95 ? -6.473 13.733 4.124 1.00 93.25 95 SER A CA 1
ATOM 723 C C . SER A 1 95 ? -7.866 13.444 3.562 1.00 93.25 95 SER A C 1
ATOM 725 O O . SER A 1 95 ? -8.820 13.361 4.330 1.00 93.25 95 SER A O 1
ATOM 727 N N . ASP A 1 96 ? -7.968 13.128 2.269 1.00 90.38 96 ASP A N 1
ATOM 728 C CA . ASP A 1 96 ? -9.222 12.715 1.626 1.00 90.38 96 ASP A CA 1
ATOM 729 C C . ASP A 1 96 ? -9.822 11.443 2.253 1.00 90.38 96 ASP A C 1
ATOM 731 O O . ASP A 1 96 ? -11.041 11.324 2.428 1.00 90.38 96 ASP A O 1
ATOM 735 N N . VAL A 1 97 ? -8.971 10.474 2.610 1.00 88.88 97 VAL A N 1
ATOM 736 C CA . VAL A 1 97 ? -9.394 9.242 3.292 1.00 88.88 97 VAL A CA 1
ATOM 737 C C . VAL A 1 97 ? -9.931 9.557 4.685 1.00 88.88 97 VAL A C 1
ATOM 739 O O . VAL A 1 97 ? -10.983 9.039 5.069 1.00 88.88 97 VAL A O 1
ATOM 742 N N . VAL A 1 98 ? -9.247 10.417 5.440 1.00 89.38 98 VAL A N 1
ATOM 743 C CA . VAL A 1 98 ? -9.723 10.862 6.753 1.00 89.38 98 VAL A CA 1
ATOM 744 C C . VAL A 1 98 ? -11.058 11.586 6.602 1.00 89.38 98 VAL A C 1
ATOM 746 O O . VAL A 1 98 ? -12.023 11.201 7.253 1.00 89.38 98 VAL A O 1
ATOM 749 N N . ASP A 1 99 ? -11.175 12.556 5.704 1.00 89.94 99 ASP A N 1
ATOM 750 C CA . ASP A 1 99 ? -12.404 13.336 5.541 1.00 89.94 99 ASP A CA 1
ATOM 751 C C . ASP A 1 99 ? -13.611 12.461 5.181 1.00 89.94 99 ASP A C 1
ATOM 753 O O . ASP A 1 99 ? -14.710 12.647 5.712 1.00 89.94 99 ASP A O 1
ATOM 757 N N . ARG A 1 100 ? -13.413 11.448 4.332 1.00 87.94 100 ARG A N 1
ATOM 758 C CA . ARG A 1 100 ? -14.493 10.564 3.878 1.00 87.94 100 ARG A CA 1
ATOM 759 C C . ARG A 1 100 ? -14.845 9.453 4.868 1.00 87.94 100 ARG A C 1
ATOM 761 O O . ARG A 1 100 ? -16.006 9.036 4.937 1.00 87.94 100 ARG A O 1
ATOM 768 N N . TYR A 1 101 ? -13.867 8.940 5.612 1.00 84.69 101 TYR A N 1
ATOM 769 C CA . TYR A 1 101 ? -14.027 7.700 6.380 1.00 84.69 101 TYR A CA 1
ATOM 770 C C . TYR A 1 101 ? -13.788 7.839 7.884 1.00 84.69 101 TYR A C 1
ATOM 772 O O . TYR A 1 101 ? -14.099 6.893 8.608 1.00 84.69 101 TYR A O 1
ATOM 780 N N . ARG A 1 102 ? -13.352 9.003 8.386 1.00 83.25 102 ARG A N 1
ATOM 781 C CA . ARG A 1 102 ? -13.098 9.242 9.819 1.00 83.25 102 ARG A CA 1
ATOM 782 C C . ARG A 1 102 ? -14.223 8.772 10.738 1.00 83.25 102 ARG A C 1
ATOM 784 O O . ARG A 1 102 ? -13.899 8.071 11.691 1.00 83.25 102 ARG A O 1
ATOM 791 N N . PRO A 1 103 ? -15.519 9.035 10.470 1.00 82.94 103 PRO A N 1
ATOM 792 C CA . PRO A 1 103 ? -16.595 8.563 11.347 1.00 82.94 103 PRO A CA 1
ATOM 793 C C . PRO A 1 103 ? -16.657 7.038 11.511 1.00 82.94 103 PRO A C 1
ATOM 795 O O . PRO A 1 103 ? -17.292 6.545 12.439 1.00 82.94 103 PRO A O 1
ATOM 798 N N . ARG A 1 104 ? -16.032 6.282 10.602 1.00 79.44 104 ARG A N 1
ATOM 799 C CA . ARG A 1 104 ? -16.022 4.818 10.607 1.00 79.44 104 ARG A CA 1
ATOM 800 C C . ARG A 1 104 ? -14.792 4.220 11.296 1.00 79.44 104 ARG A C 1
ATOM 802 O O . ARG A 1 104 ? -14.782 3.015 11.535 1.00 79.44 104 ARG A O 1
ATOM 809 N N . PHE A 1 105 ? -13.763 5.014 11.592 1.00 80.06 105 PHE A N 1
ATOM 810 C CA . PHE A 1 105 ? -12.573 4.543 12.306 1.00 80.06 105 PHE A CA 1
ATOM 811 C C . PHE A 1 105 ? -12.886 4.252 13.777 1.00 80.06 105 PHE A C 1
ATOM 813 O O . PHE A 1 105 ? -13.881 4.741 14.313 1.00 80.06 105 PHE A O 1
ATOM 820 N N . SER A 1 106 ? -12.032 3.474 14.449 1.00 77.56 106 SER A N 1
ATOM 821 C CA . SER A 1 106 ? -12.114 3.330 15.907 1.00 77.56 106 SER A CA 1
ATOM 822 C C . SER A 1 106 ? -11.890 4.683 16.588 1.00 77.56 106 SER A C 1
ATOM 824 O O . SER A 1 106 ? -11.237 5.565 16.029 1.00 77.56 106 SER A O 1
ATOM 826 N N . LYS A 1 107 ? -12.413 4.848 17.806 1.00 79.81 107 LYS A N 1
ATOM 827 C CA . LYS A 1 107 ? -12.344 6.118 18.543 1.00 79.81 107 LYS A CA 1
ATOM 828 C C . LYS A 1 107 ? -10.907 6.639 18.698 1.00 79.81 107 LYS A C 1
ATOM 830 O O . LYS A 1 107 ? -10.653 7.801 18.407 1.00 79.81 107 LYS A O 1
ATOM 835 N N . ASP A 1 108 ? -9.964 5.754 19.012 1.00 78.50 108 ASP A N 1
ATOM 836 C CA . ASP A 1 108 ? -8.543 6.101 19.149 1.00 78.50 108 ASP A CA 1
ATOM 837 C C . ASP A 1 108 ? -7.958 6.712 17.864 1.00 78.50 108 ASP A C 1
ATOM 839 O O . ASP A 1 108 ? -7.183 7.668 17.909 1.00 78.50 108 ASP A O 1
ATOM 843 N N . TYR A 1 109 ? -8.370 6.207 16.698 1.00 81.25 109 TYR A N 1
ATOM 844 C CA . TYR A 1 109 ? -7.932 6.725 15.402 1.00 81.25 109 TYR A CA 1
ATOM 845 C C . TYR A 1 109 ? -8.771 7.904 14.896 1.00 81.25 109 TYR A C 1
ATOM 847 O O . TYR A 1 109 ? -8.294 8.678 14.068 1.00 81.25 109 TYR A O 1
ATOM 855 N N . GLN A 1 110 ? -9.996 8.088 15.396 1.00 84.44 110 GLN A N 1
ATOM 856 C CA . GLN A 1 110 ? -10.751 9.324 15.178 1.00 84.44 110 GLN A CA 1
ATOM 857 C C . GLN A 1 110 ? -10.071 10.510 15.863 1.00 84.44 110 GLN A C 1
ATOM 859 O O . GLN A 1 110 ? -10.013 11.598 15.279 1.00 84.44 110 GLN A O 1
ATOM 864 N N . ASP A 1 111 ? -9.560 10.286 17.073 1.00 85.50 111 ASP A N 1
ATOM 865 C CA . ASP A 1 111 ? -8.868 11.287 17.882 1.00 85.50 111 ASP A CA 1
ATOM 866 C C . ASP A 1 111 ? -7.433 11.519 17.382 1.00 85.50 111 ASP A C 1
ATOM 868 O O . ASP A 1 111 ? -6.943 12.649 17.403 1.00 85.50 111 ASP A O 1
ATOM 872 N N . ASN A 1 112 ? -6.778 10.474 16.859 1.00 87.81 112 ASN A N 1
ATOM 873 C CA . ASN A 1 112 ? -5.432 10.550 16.296 1.00 87.81 112 ASN A CA 1
ATOM 874 C C . ASN A 1 112 ? -5.317 9.844 14.925 1.00 87.81 112 ASN A C 1
ATOM 876 O O . ASN A 1 112 ? -4.788 8.729 14.835 1.00 87.81 112 ASN A O 1
ATOM 880 N N . PRO A 1 113 ? -5.759 10.490 13.828 1.00 87.44 113 PRO A N 1
ATOM 881 C CA . PRO A 1 113 ? -5.676 9.905 12.488 1.00 87.44 113 PRO A CA 1
ATOM 882 C C . PRO A 1 113 ? -4.227 9.715 12.018 1.00 87.44 113 PRO A C 1
ATOM 884 O O . PRO A 1 113 ? -3.936 8.818 11.234 1.00 87.44 113 PRO A O 1
ATOM 887 N N . GLU A 1 114 ? -3.283 10.501 12.526 1.00 91.56 114 GLU A N 1
ATOM 888 C CA . GLU A 1 114 ? -1.876 10.402 12.135 1.00 91.56 114 GLU A CA 1
ATOM 889 C C . GLU A 1 114 ? -1.205 9.118 12.657 1.00 91.56 114 GLU A C 1
ATOM 891 O O . GLU A 1 114 ? -0.344 8.530 11.992 1.00 91.56 114 GLU A O 1
ATOM 896 N N . ALA A 1 115 ? -1.653 8.618 13.814 1.00 88.50 115 ALA A N 1
ATOM 897 C CA . ALA A 1 115 ? -1.256 7.298 14.300 1.00 88.50 115 ALA A CA 1
ATOM 898 C C . ALA A 1 115 ? -1.754 6.178 13.373 1.00 88.50 115 ALA A C 1
ATOM 900 O O . ALA A 1 115 ? -1.013 5.226 13.116 1.00 88.50 115 ALA A O 1
ATOM 901 N N . LEU A 1 116 ? -2.970 6.307 12.825 1.00 89.94 116 LEU A N 1
ATOM 902 C CA . LEU A 1 116 ? -3.499 5.361 11.839 1.00 89.94 116 LEU A CA 1
ATOM 903 C C . LEU A 1 116 ? -2.689 5.403 10.542 1.00 89.94 116 LEU A C 1
ATOM 905 O O . LEU A 1 116 ? -2.333 4.349 10.020 1.00 89.94 116 LEU A O 1
ATOM 909 N N . ARG A 1 117 ? -2.339 6.605 10.062 1.00 92.56 117 ARG A N 1
ATOM 910 C CA . ARG A 1 117 ? -1.485 6.793 8.879 1.00 92.56 117 ARG A CA 1
ATOM 911 C C . ARG A 1 117 ? -0.145 6.087 9.037 1.00 92.56 117 ARG A C 1
ATOM 913 O O . ARG A 1 117 ? 0.273 5.340 8.159 1.00 92.56 117 ARG A O 1
ATOM 920 N N . SER A 1 118 ? 0.507 6.293 10.180 1.00 92.81 118 SER A N 1
ATOM 921 C CA . SER A 1 118 ? 1.809 5.690 10.483 1.00 92.81 118 SER A CA 1
ATOM 922 C C . SER A 1 118 ? 1.727 4.161 10.544 1.00 92.81 118 SER A C 1
ATOM 924 O O . SER A 1 118 ? 2.591 3.473 10.001 1.00 92.81 118 SER A O 1
ATOM 926 N N . ALA A 1 119 ? 0.666 3.618 11.152 1.00 90.94 119 ALA A N 1
ATOM 927 C CA . ALA A 1 119 ? 0.422 2.177 11.192 1.00 90.94 119 ALA A CA 1
ATOM 928 C C . ALA A 1 119 ? 0.137 1.595 9.794 1.00 90.94 119 ALA A C 1
ATOM 930 O O . ALA A 1 119 ? 0.662 0.536 9.447 1.00 90.94 119 ALA A O 1
ATOM 931 N N . ALA A 1 120 ? -0.643 2.302 8.972 1.00 92.31 120 ALA A N 1
ATOM 932 C CA . ALA A 1 120 ? -0.940 1.917 7.597 1.00 92.31 120 ALA A CA 1
ATOM 933 C C . ALA A 1 120 ? 0.318 1.936 6.710 1.00 92.31 120 ALA A C 1
ATOM 935 O O . ALA A 1 120 ? 0.557 0.991 5.959 1.00 92.31 120 ALA A O 1
ATOM 936 N N . GLU A 1 121 ? 1.164 2.964 6.833 1.00 94.00 121 GLU A N 1
ATOM 937 C CA . GLU A 1 121 ? 2.447 3.052 6.123 1.00 94.00 121 GLU A CA 1
ATOM 938 C C . GLU A 1 121 ? 3.386 1.904 6.509 1.00 94.00 121 GLU A C 1
ATOM 940 O O . GLU A 1 121 ? 3.990 1.276 5.636 1.00 94.00 121 GLU A O 1
ATOM 945 N N . ALA A 1 122 ? 3.483 1.597 7.806 1.00 92.44 122 ALA A N 1
ATOM 946 C CA . ALA A 1 122 ? 4.292 0.489 8.303 1.00 92.44 122 ALA A CA 1
ATOM 947 C C . ALA A 1 122 ? 3.802 -0.860 7.755 1.00 92.44 122 ALA A C 1
ATOM 949 O O . ALA A 1 122 ? 4.616 -1.681 7.326 1.00 92.44 122 ALA A O 1
ATOM 950 N N . LEU A 1 123 ? 2.482 -1.065 7.706 1.00 91.12 123 LEU A N 1
ATOM 951 C CA . LEU A 1 123 ? 1.877 -2.265 7.134 1.00 91.12 123 LEU A CA 1
ATOM 952 C C . LEU A 1 123 ? 2.206 -2.397 5.639 1.00 91.12 123 LEU A C 1
ATOM 954 O O . LEU A 1 123 ? 2.743 -3.419 5.217 1.00 91.12 123 LEU A O 1
ATOM 958 N N . LEU A 1 124 ? 1.954 -1.355 4.840 1.00 92.19 124 LEU A N 1
ATOM 959 C CA . LEU A 1 124 ? 2.247 -1.363 3.401 1.00 92.19 124 LEU A CA 1
ATOM 960 C C . LEU A 1 124 ? 3.742 -1.545 3.112 1.00 92.19 124 LEU A C 1
ATOM 962 O O . LEU A 1 124 ? 4.107 -2.251 2.170 1.00 92.19 124 LEU A O 1
ATOM 966 N N . SER A 1 125 ? 4.608 -0.952 3.936 1.00 92.81 125 SER A N 1
ATOM 967 C CA . SER A 1 125 ? 6.060 -1.115 3.821 1.00 92.81 125 SER A CA 1
ATOM 968 C C . SER A 1 125 ? 6.497 -2.546 4.118 1.00 92.81 125 SER A C 1
ATOM 970 O O . SER A 1 125 ? 7.322 -3.100 3.391 1.00 92.81 125 SER A O 1
ATOM 972 N N . ARG A 1 126 ? 5.907 -3.187 5.135 1.00 89.00 126 ARG A N 1
ATOM 973 C CA . ARG A 1 126 ? 6.195 -4.585 5.486 1.00 89.00 126 ARG A CA 1
ATOM 974 C C . ARG A 1 126 ? 5.830 -5.556 4.362 1.00 89.00 126 ARG A C 1
ATOM 976 O O . ARG A 1 126 ? 6.574 -6.501 4.123 1.00 89.00 126 ARG A O 1
ATOM 983 N N . PHE A 1 127 ? 4.745 -5.289 3.634 1.00 87.75 127 PHE A N 1
ATOM 984 C CA . PHE A 1 127 ? 4.347 -6.064 2.451 1.00 87.75 127 PHE A CA 1
ATOM 985 C C . PHE A 1 127 ? 5.083 -5.661 1.160 1.00 87.75 127 PHE A C 1
ATOM 987 O O . PHE A 1 127 ? 4.796 -6.204 0.094 1.00 87.75 127 PHE A O 1
ATOM 994 N N . GLY A 1 128 ? 6.034 -4.722 1.227 1.00 89.38 128 GLY A N 1
ATOM 995 C CA . GLY A 1 128 ? 6.794 -4.268 0.061 1.00 89.38 128 GLY A CA 1
ATOM 996 C C . GLY A 1 128 ? 5.936 -3.540 -0.975 1.00 89.38 128 GLY A C 1
ATOM 997 O O . GLY A 1 128 ? 6.266 -3.538 -2.158 1.00 89.38 128 GLY A O 1
ATOM 998 N N . LEU A 1 129 ? 4.820 -2.949 -0.546 1.00 91.94 129 LEU A N 1
ATOM 999 C CA . LEU A 1 129 ? 3.901 -2.213 -1.413 1.00 91.94 129 LEU A CA 1
ATOM 1000 C C . LEU A 1 129 ? 4.217 -0.721 -1.456 1.00 91.94 129 LEU A C 1
ATOM 1002 O O . LEU A 1 129 ? 3.878 -0.055 -2.433 1.00 91.94 129 LEU A O 1
ATOM 1006 N N . VAL A 1 130 ? 4.862 -0.209 -0.411 1.00 94.12 130 VAL A N 1
ATOM 1007 C CA . VAL A 1 130 ? 5.263 1.190 -0.288 1.00 94.12 130 VAL A CA 1
ATOM 1008 C C . VAL A 1 130 ? 6.687 1.272 0.257 1.00 94.12 130 VAL A C 1
ATOM 1010 O O . VAL A 1 130 ? 7.123 0.409 1.015 1.00 94.12 130 VAL A O 1
ATOM 1013 N N . ARG A 1 131 ? 7.430 2.305 -0.134 1.00 93.69 131 ARG A N 1
ATOM 1014 C CA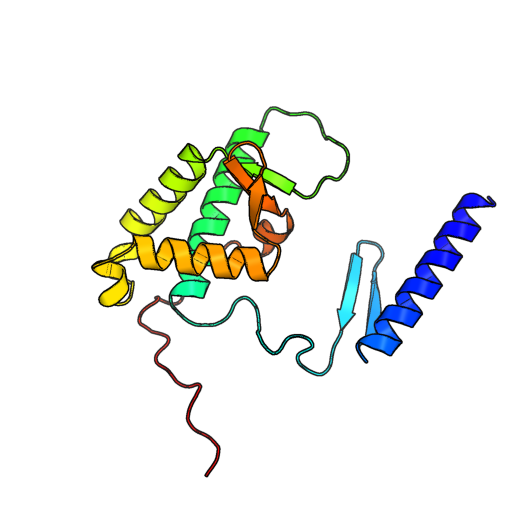 . ARG A 1 131 ? 8.693 2.704 0.501 1.00 93.69 131 ARG A CA 1
ATOM 1015 C C . ARG A 1 131 ? 8.927 4.197 0.300 1.00 93.69 131 ARG A C 1
ATOM 1017 O O . ARG A 1 131 ? 8.369 4.785 -0.617 1.00 93.69 131 ARG A O 1
ATOM 1024 N N . ARG A 1 132 ? 9.801 4.809 1.096 1.00 90.69 132 ARG A N 1
ATOM 1025 C CA . ARG A 1 132 ? 10.260 6.186 0.846 1.00 90.69 132 ARG A CA 1
ATOM 1026 C C . ARG A 1 132 ? 11.464 6.179 -0.094 1.00 90.69 132 ARG A C 1
ATOM 1028 O O . ARG A 1 132 ? 12.353 5.342 0.059 1.00 90.69 132 ARG A O 1
ATOM 1035 N N . SER A 1 133 ? 11.489 7.090 -1.061 1.00 87.62 133 SER A N 1
ATOM 1036 C CA . SER A 1 133 ? 12.668 7.331 -1.895 1.00 87.62 133 SER A CA 1
ATOM 1037 C C . SER A 1 133 ? 13.720 8.145 -1.133 1.00 87.62 133 SER A C 1
ATOM 1039 O O . SER A 1 133 ? 13.424 8.809 -0.138 1.00 87.62 133 SER A O 1
ATOM 1041 N N . GLU A 1 134 ? 14.947 8.170 -1.654 1.00 82.50 134 GLU A N 1
ATOM 1042 C CA . GLU A 1 134 ? 16.021 9.047 -1.157 1.00 82.50 134 GLU A CA 1
ATOM 1043 C C . GLU A 1 134 ? 15.663 10.540 -1.265 1.00 82.50 134 GLU A C 1
ATOM 1045 O O . GLU A 1 134 ? 16.143 11.360 -0.488 1.00 82.50 134 GLU A O 1
ATOM 1050 N N . THR A 1 135 ? 14.779 10.894 -2.202 1.00 80.81 135 THR A N 1
ATOM 1051 C CA . THR A 1 135 ? 14.284 12.261 -2.417 1.00 80.81 135 THR A CA 1
ATOM 1052 C C . THR A 1 135 ? 13.131 12.643 -1.484 1.00 80.81 135 THR A C 1
ATOM 1054 O O . THR A 1 135 ? 12.645 13.770 -1.546 1.00 80.81 135 THR A O 1
ATOM 1057 N N . GLY A 1 136 ? 12.679 11.724 -0.624 1.00 81.44 136 GLY A N 1
ATOM 1058 C CA . GLY A 1 136 ? 11.558 11.932 0.294 1.00 81.44 136 GLY A CA 1
ATOM 1059 C C . GLY A 1 136 ? 10.175 11.760 -0.343 1.00 81.44 136 GLY A C 1
ATOM 1060 O O . GLY A 1 136 ? 9.172 11.958 0.340 1.00 81.44 136 GLY A O 1
ATOM 1061 N N . ALA A 1 137 ? 10.100 11.378 -1.621 1.00 86.88 137 ALA A N 1
ATOM 1062 C CA . ALA A 1 137 ? 8.852 10.976 -2.262 1.00 86.88 137 ALA A CA 1
ATOM 1063 C C . ALA A 1 137 ? 8.395 9.601 -1.751 1.00 86.88 137 ALA A C 1
ATOM 1065 O O . ALA A 1 137 ? 9.194 8.790 -1.270 1.00 86.88 137 ALA A O 1
ATOM 1066 N N . MET A 1 138 ? 7.097 9.331 -1.871 1.00 91.19 138 MET A N 1
ATOM 1067 C CA . MET A 1 138 ? 6.545 8.019 -1.569 1.00 91.19 138 MET A CA 1
ATOM 1068 C C . MET A 1 138 ? 6.571 7.167 -2.833 1.00 91.19 138 MET A C 1
ATOM 1070 O O . MET A 1 138 ? 6.025 7.562 -3.853 1.00 91.19 138 MET A O 1
ATOM 1074 N N . GLN A 1 139 ? 7.186 5.994 -2.780 1.00 92.62 139 GLN A N 1
ATOM 1075 C CA . GLN A 1 139 ? 7.177 5.033 -3.875 1.00 92.62 139 GLN A CA 1
ATOM 1076 C C . GLN A 1 139 ? 6.132 3.960 -3.624 1.00 92.62 139 GLN A C 1
ATOM 1078 O O . GLN A 1 139 ? 6.169 3.303 -2.585 1.00 92.62 139 GLN A O 1
ATOM 1083 N N . ILE A 1 140 ? 5.243 3.749 -4.593 1.00 92.19 140 ILE A N 1
ATOM 1084 C CA . ILE A 1 140 ? 4.222 2.698 -4.558 1.00 92.19 140 ILE A CA 1
ATOM 1085 C C . ILE A 1 140 ? 4.551 1.602 -5.571 1.00 92.19 140 ILE A C 1
ATOM 1087 O O . ILE A 1 140 ? 5.016 1.881 -6.678 1.00 92.19 140 ILE A O 1
ATOM 1091 N N . HIS A 1 141 ? 4.306 0.348 -5.206 1.00 90.12 141 HIS A N 1
ATOM 1092 C CA . HIS A 1 141 ? 4.491 -0.795 -6.093 1.00 90.12 141 HIS A CA 1
ATOM 1093 C C . HIS A 1 141 ? 3.231 -1.050 -6.937 1.00 90.12 141 HIS A C 1
ATOM 1095 O O . HIS A 1 141 ? 2.112 -0.986 -6.433 1.00 90.12 141 HIS A O 1
ATOM 1101 N N . ALA A 1 142 ? 3.391 -1.446 -8.201 1.00 84.69 142 ALA A N 1
ATOM 1102 C CA . ALA A 1 142 ? 2.305 -1.714 -9.149 1.00 84.69 142 ALA A CA 1
ATOM 1103 C C . ALA A 1 142 ? 1.291 -2.757 -8.646 1.00 84.69 142 ALA A C 1
ATOM 1105 O O . ALA A 1 142 ? 0.113 -2.708 -8.989 1.00 84.69 142 ALA A O 1
ATOM 1106 N N . ALA A 1 143 ? 1.739 -3.694 -7.805 1.00 84.56 143 ALA A N 1
ATOM 1107 C CA . ALA A 1 143 ? 0.865 -4.695 -7.192 1.00 84.56 143 ALA A CA 1
ATOM 1108 C C . ALA A 1 143 ? -0.221 -4.084 -6.290 1.00 84.56 143 ALA A C 1
ATOM 1110 O O . ALA A 1 143 ? -1.248 -4.727 -6.094 1.00 84.56 143 ALA A O 1
ATOM 1111 N N . LEU A 1 144 ? -0.031 -2.857 -5.787 1.00 86.38 144 LEU A N 1
ATOM 1112 C CA . LEU A 1 144 ? -1.007 -2.160 -4.949 1.00 86.38 144 LEU A CA 1
ATOM 1113 C C . LEU A 1 144 ? -2.344 -1.938 -5.677 1.00 86.38 144 LEU A C 1
ATOM 1115 O O . LEU A 1 144 ? -3.396 -1.992 -5.049 1.00 86.38 144 LEU A O 1
ATOM 1119 N N . ALA A 1 145 ? -2.321 -1.808 -7.009 1.00 84.88 145 ALA A N 1
ATOM 1120 C CA . ALA A 1 145 ? -3.523 -1.671 -7.832 1.00 84.88 145 ALA A CA 1
ATOM 1121 C C . ALA A 1 145 ? -4.480 -2.876 -7.731 1.00 84.88 145 ALA A C 1
ATOM 1123 O O . ALA A 1 145 ? -5.673 -2.727 -7.977 1.00 84.88 145 ALA A O 1
ATOM 1124 N N . ARG A 1 146 ? -3.980 -4.061 -7.345 1.00 81.00 146 ARG A N 1
ATOM 1125 C CA . ARG A 1 146 ? -4.799 -5.274 -7.155 1.00 81.00 146 ARG A CA 1
ATOM 1126 C C . ARG A 1 146 ? -5.669 -5.227 -5.907 1.00 81.00 146 ARG A C 1
ATOM 1128 O O . ARG A 1 146 ? -6.614 -5.996 -5.810 1.00 81.00 146 ARG A O 1
ATOM 1135 N N . PHE A 1 147 ? -5.322 -4.365 -4.957 1.00 80.06 147 PHE A N 1
ATOM 1136 C CA . PHE A 1 147 ? -6.020 -4.241 -3.684 1.00 80.06 147 PHE A CA 1
ATOM 1137 C C . PHE A 1 147 ? -6.913 -2.998 -3.631 1.00 80.06 147 PHE A C 1
ATOM 1139 O O . PHE A 1 147 ? -7.324 -2.594 -2.544 1.00 80.06 147 PHE A O 1
ATOM 1146 N N . ARG A 1 148 ? -7.204 -2.380 -4.787 1.00 73.56 148 ARG A N 1
ATOM 1147 C CA . ARG A 1 148 ? -8.220 -1.328 -4.879 1.00 73.56 148 ARG A CA 1
ATOM 1148 C C . ARG A 1 148 ? -9.538 -1.891 -4.328 1.00 73.56 148 ARG A C 1
ATOM 1150 O O . ARG A 1 148 ? -10.006 -2.901 -4.853 1.00 73.56 148 ARG A O 1
ATOM 1157 N N . PRO A 1 149 ? -10.098 -1.307 -3.256 1.00 66.12 149 PRO A N 1
ATOM 1158 C CA . PRO A 1 149 ? -11.349 -1.788 -2.705 1.00 66.12 149 PRO A CA 1
ATOM 1159 C C . PRO A 1 149 ? -12.473 -1.512 -3.707 1.00 66.12 149 PRO A C 1
ATOM 1161 O O . PRO A 1 149 ? -12.596 -0.390 -4.195 1.00 66.12 149 PRO A O 1
ATOM 1164 N N . ASP A 1 150 ? -13.306 -2.517 -3.982 1.00 58.62 150 ASP A N 1
ATOM 1165 C CA . ASP A 1 150 ? -14.622 -2.269 -4.570 1.00 58.62 150 ASP A CA 1
ATOM 1166 C C . ASP A 1 150 ? -15.418 -1.437 -3.563 1.00 58.62 150 ASP A C 1
ATOM 1168 O O . ASP A 1 150 ? -15.603 -1.864 -2.420 1.00 58.62 150 ASP A O 1
ATOM 1172 N N . GLU A 1 151 ? -15.890 -0.253 -3.964 1.00 52.94 151 GLU A N 1
ATOM 1173 C CA . GLU A 1 151 ? -16.656 0.644 -3.084 1.00 52.94 151 GLU A CA 1
ATOM 1174 C C . GLU A 1 151 ? -17.894 -0.049 -2.475 1.00 52.94 151 GLU A C 1
ATOM 1176 O O . GLU A 1 151 ? -18.326 0.296 -1.376 1.00 52.94 151 GLU A O 1
ATOM 1181 N N . GLU A 1 152 ? -18.412 -1.081 -3.150 1.00 43.47 152 GLU A N 1
ATOM 1182 C CA . GLU A 1 152 ? -19.553 -1.907 -2.738 1.00 43.47 152 GLU A CA 1
ATOM 1183 C C . GLU A 1 152 ? -19.204 -2.960 -1.659 1.00 43.47 152 GLU A C 1
ATOM 1185 O O . GLU A 1 152 ? -20.089 -3.423 -0.943 1.00 43.47 152 GLU A O 1
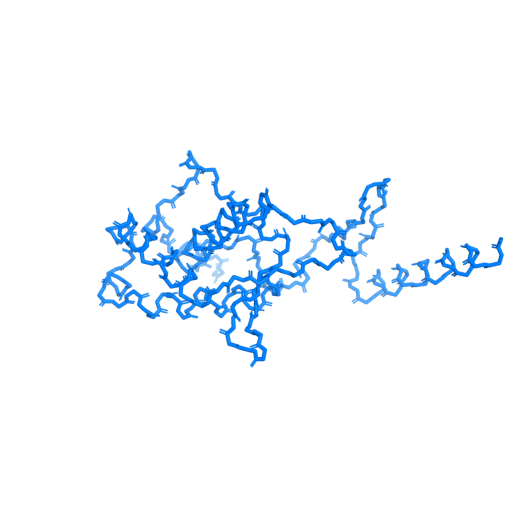ATOM 1190 N N . ASN A 1 153 ? -17.919 -3.294 -1.477 1.00 44.22 153 ASN A N 1
ATOM 1191 C CA . ASN A 1 153 ? -17.417 -4.314 -0.538 1.00 44.22 153 ASN A CA 1
ATOM 1192 C C . ASN A 1 153 ? -16.586 -3.734 0.625 1.00 44.22 153 ASN A C 1
ATOM 1194 O O . ASN A 1 153 ? -15.889 -4.469 1.333 1.00 44.22 153 ASN A O 1
ATOM 1198 N N . ILE A 1 154 ? -16.653 -2.420 0.863 1.00 53.19 154 ILE A N 1
ATOM 1199 C CA . ILE A 1 154 ? -15.995 -1.793 2.016 1.00 53.19 154 ILE A CA 1
ATOM 1200 C C . ILE A 1 154 ? -16.723 -2.220 3.302 1.00 53.19 154 ILE A C 1
ATOM 1202 O O . ILE A 1 154 ? -17.708 -1.610 3.721 1.00 53.19 154 ILE A O 1
ATOM 1206 N N . VAL A 1 155 ? -16.217 -3.266 3.962 1.00 51.44 155 VAL A N 1
ATOM 1207 C CA . VAL A 1 155 ? -16.636 -3.633 5.323 1.00 51.44 155 VAL A CA 1
ATOM 1208 C C . VAL A 1 155 ? -16.258 -2.482 6.266 1.00 51.44 155 VAL A C 1
ATOM 1210 O O . VAL A 1 155 ? -15.096 -2.075 6.273 1.00 51.44 155 VAL A O 1
ATOM 1213 N N . PRO A 1 156 ? -17.185 -1.928 7.066 1.00 46.69 156 PRO A N 1
ATOM 1214 C CA . PRO A 1 156 ? -16.895 -0.762 7.891 1.00 46.69 156 PRO A CA 1
ATOM 1215 C C . PRO A 1 156 ? -15.786 -1.042 8.933 1.00 46.69 156 PRO A C 1
ATOM 1217 O O . PRO A 1 156 ? -15.835 -2.082 9.592 1.00 46.69 156 PRO A O 1
ATOM 1220 N N . PRO A 1 157 ? -14.837 -0.107 9.153 1.00 50.19 157 PRO A N 1
ATOM 1221 C CA . PRO A 1 157 ? -13.697 -0.293 10.065 1.00 50.19 157 PRO A CA 1
ATOM 1222 C C . PRO A 1 157 ? -14.037 -0.562 11.528 1.00 50.19 157 PRO A C 1
ATOM 1224 O O . PRO A 1 157 ? -13.188 -1.050 12.269 1.00 50.19 157 PRO A O 1
ATOM 1227 N N . ALA A 1 158 ? -15.273 -0.287 11.942 1.00 47.88 158 ALA A N 1
ATOM 1228 C CA . ALA A 1 158 ? -15.774 -0.592 13.277 1.00 47.88 158 ALA A CA 1
ATOM 1229 C C . ALA A 1 158 ? -16.409 -1.993 13.412 1.00 47.88 158 ALA A C 1
ATOM 1231 O O . ALA A 1 158 ? -16.711 -2.403 14.529 1.00 47.88 158 ALA A O 1
ATOM 1232 N N . ALA A 1 159 ? -16.654 -2.717 12.311 1.00 44.25 159 ALA A N 1
ATOM 1233 C CA . ALA A 1 159 ? -17.398 -3.982 12.339 1.00 44.25 159 ALA A CA 1
ATOM 1234 C C . ALA A 1 159 ? -16.520 -5.236 12.450 1.00 44.25 159 ALA A C 1
ATOM 1236 O O . ALA A 1 159 ? -17.052 -6.321 12.662 1.00 44.25 159 ALA A O 1
ATOM 1237 N N . VAL A 1 160 ? -15.195 -5.107 12.349 1.00 47.47 160 VAL A N 1
ATOM 1238 C CA . VAL A 1 160 ? -14.283 -6.216 12.654 1.00 47.47 160 VAL A CA 1
ATOM 1239 C C . VAL A 1 160 ? -13.938 -6.131 14.140 1.00 47.47 160 VAL A C 1
ATOM 1241 O O . VAL A 1 160 ? -12.885 -5.624 14.515 1.00 47.47 160 VAL A O 1
ATOM 1244 N N . GLN A 1 161 ? -14.890 -6.531 14.987 1.00 43.72 161 GLN A N 1
ATOM 1245 C CA . GLN A 1 161 ? -14.599 -6.850 16.385 1.00 43.72 161 GLN A CA 1
ATOM 1246 C C . GLN A 1 161 ? -13.734 -8.118 16.432 1.00 43.72 161 GLN A C 1
ATOM 1248 O O . GLN A 1 161 ? -13.858 -8.990 15.572 1.00 43.72 161 GLN A O 1
ATOM 1253 N N . ASP A 1 162 ? -12.829 -8.166 17.408 1.00 41.25 162 ASP A N 1
ATOM 1254 C CA . ASP A 1 162 ? -11.851 -9.223 17.682 1.00 41.25 162 ASP A CA 1
ATOM 1255 C C . ASP A 1 162 ? -12.458 -10.639 17.801 1.00 41.25 162 ASP A C 1
ATOM 1257 O O . ASP A 1 162 ? -12.588 -11.174 18.897 1.00 41.25 162 ASP A O 1
ATOM 1261 N N . ASP A 1 163 ? -12.746 -11.302 16.681 1.00 38.34 163 ASP A N 1
ATOM 1262 C CA . ASP A 1 163 ? -13.124 -12.728 16.666 1.00 38.34 163 ASP A CA 1
ATOM 1263 C C . ASP A 1 163 ? -11.923 -13.672 16.440 1.00 38.34 163 ASP A C 1
ATOM 1265 O O . ASP A 1 163 ? -12.094 -14.863 16.184 1.00 38.34 163 ASP A O 1
ATOM 1269 N N . PHE A 1 164 ? -10.678 -13.188 16.563 1.00 43.88 164 PHE A N 1
ATOM 1270 C CA . PHE A 1 164 ? -9.484 -14.037 16.392 1.00 43.88 164 PHE A CA 1
ATOM 1271 C C . PHE A 1 164 ? -8.942 -14.658 17.698 1.00 43.88 164 PHE A C 1
ATOM 1273 O O . PHE A 1 164 ? -8.054 -15.507 17.652 1.00 43.88 164 PHE A O 1
ATOM 1280 N N . PHE A 1 165 ? -9.490 -14.309 18.868 1.00 41.62 165 PHE A N 1
ATOM 1281 C CA . PHE A 1 165 ? -9.147 -14.945 20.150 1.00 41.62 165 PHE A CA 1
ATOM 1282 C C . PHE A 1 165 ? -10.351 -15.694 20.738 1.00 41.62 165 PHE A C 1
ATOM 1284 O O . PHE A 1 165 ? -11.047 -15.187 21.611 1.00 41.62 165 PHE A O 1
ATOM 1291 N N . GLY A 1 166 ? -10.591 -16.931 20.296 1.00 34.91 166 GLY A N 1
ATOM 1292 C CA . GLY A 1 166 ? -11.660 -17.747 20.880 1.00 34.91 166 GLY A CA 1
ATOM 1293 C C . GLY A 1 166 ? -11.769 -19.160 20.320 1.00 34.91 166 GLY A C 1
ATOM 1294 O O . GLY A 1 166 ? -12.764 -19.490 19.688 1.00 34.91 166 GLY A O 1
ATOM 1295 N N . GLY A 1 167 ? -10.762 -20.011 20.545 1.00 31.98 167 GLY A N 1
ATOM 1296 C CA . GLY A 1 167 ? -10.848 -21.407 20.103 1.00 31.98 167 GLY A CA 1
ATOM 1297 C C . GLY A 1 167 ? -9.709 -22.337 20.513 1.00 31.98 167 GLY A C 1
ATOM 1298 O O . GLY A 1 167 ? -9.376 -23.230 19.746 1.00 31.98 167 GLY A O 1
ATOM 1299 N N . LEU A 1 168 ? -9.100 -22.143 21.686 1.00 38.38 168 LEU A N 1
ATOM 1300 C CA . LEU A 1 168 ? -8.263 -23.160 22.337 1.00 38.38 168 LEU A CA 1
ATOM 1301 C C . LEU A 1 168 ? -8.513 -23.117 23.849 1.00 38.38 168 LEU A C 1
ATOM 1303 O O . LEU A 1 168 ? -7.795 -22.463 24.603 1.00 38.38 168 LEU A O 1
ATOM 1307 N N . THR A 1 169 ? -9.558 -23.826 24.260 1.00 43.34 169 THR A N 1
ATOM 1308 C CA . THR A 1 169 ? -9.673 -24.473 25.573 1.00 43.34 169 THR A CA 1
ATOM 1309 C C . THR A 1 169 ? -10.197 -25.872 25.343 1.00 43.34 169 THR A C 1
ATOM 1311 O O . THR A 1 169 ? -11.208 -25.967 24.609 1.00 43.34 169 THR A O 1
#

Sequence (169 aa):
EVELAYLRKNRRRIMTDIEQLTGATVQYHSEAMVLVTGKDLTGEQFPAGGSVAQAALLWGASMVDERDRSASSRVIDPPNPWFDVAAVAAADAWSDVVDRYRPRFSKDYQDNPEALRSAAEALLSRFGLVRRSETGAMQIHAALARFRPDEENIVPPAAVQDDFFGGLT

Secondary structure (DSSP, 8-state):
-HHHHHHHHHHHHHHHHHHHHH--EEEE-SS-EEEE-SS-SSSS-SSPSSHHHHHHHHHHHHHHHHHHHHHTT----SS--EEEE-HHHHHHHHHHHHHHHGGGS-HHHHH-HHHHHHHHHHHHHHTTSEEE-TTSPEEEEGGGGGGPPPGGG---TTS----SS----

Foldseek 3Di:
DVVVVVVVVVVVVVQVVCCVVQVWHWDDDPVDIDTHDPDPSDPDDPPDAADLSLLLLQLLLLQVVVVVVVVPDDDDDPPPQKDWDAPVSSVVSSVVCCVVQLVLAPPVCVVPVVVSVVSSQVVCVVVVQWDADPVRTIIGGNCSNVSNDDPVPSDGNNPPDPPPPDDDD

pLDDT: mean 78.15, std 15.9, range [31.98, 94.12]